Protein AF-A0A3D5GPY0-F1 (afdb_monomer_lite)

Structure (mmCIF, N/CA/C/O backbone):
data_AF-A0A3D5GPY0-F1
#
_entry.id   AF-A0A3D5GPY0-F1
#
loop_
_atom_site.group_PDB
_atom_site.id
_atom_site.type_symbol
_atom_site.label_atom_id
_atom_site.label_alt_id
_atom_site.label_comp_id
_atom_site.label_asym_id
_atom_site.label_entity_id
_atom_site.label_seq_id
_atom_site.pdbx_PDB_ins_code
_atom_site.Cartn_x
_atom_site.Cartn_y
_atom_site.Cartn_z
_atom_site.occupancy
_atom_site.B_iso_or_equiv
_atom_site.auth_seq_id
_atom_site.auth_comp_id
_atom_site.auth_asym_id
_atom_site.auth_atom_id
_atom_site.pdbx_PDB_model_num
ATOM 1 N N . ASP A 1 1 ? 14.700 3.339 -5.481 1.00 67.62 1 ASP A N 1
ATOM 2 C CA . ASP A 1 1 ? 15.291 3.934 -6.714 1.00 67.62 1 ASP A CA 1
ATOM 3 C C . ASP A 1 1 ? 14.144 4.403 -7.619 1.00 67.62 1 ASP A C 1
ATOM 5 O O . ASP A 1 1 ? 12.996 4.257 -7.224 1.00 67.62 1 ASP A O 1
ATOM 9 N N . GLY A 1 2 ? 14.387 4.989 -8.797 1.00 82.06 2 GLY A N 1
ATOM 10 C CA . GLY A 1 2 ? 13.288 5.471 -9.659 1.00 82.06 2 GLY A CA 1
ATOM 11 C C . GLY A 1 2 ? 12.271 4.390 -10.072 1.00 82.06 2 GLY A C 1
ATOM 12 O O . GLY A 1 2 ? 11.167 4.721 -10.489 1.00 82.06 2 GLY A O 1
ATOM 13 N N . VAL A 1 3 ? 12.621 3.106 -9.928 1.00 88.56 3 VAL A N 1
ATOM 14 C CA . VAL A 1 3 ? 11.723 1.979 -10.202 1.00 88.56 3 VAL A CA 1
ATOM 15 C C . VAL A 1 3 ? 10.700 1.813 -9.082 1.00 88.56 3 VAL A C 1
ATOM 17 O O . VAL A 1 3 ? 9.536 1.588 -9.379 1.00 88.56 3 VAL A O 1
ATOM 20 N N . GLU A 1 4 ? 11.095 1.956 -7.816 1.00 89.94 4 GLU A N 1
ATOM 21 C CA . GLU A 1 4 ? 10.166 1.861 -6.674 1.00 89.94 4 GLU A CA 1
ATOM 22 C C . GLU A 1 4 ? 9.096 2.942 -6.732 1.00 89.94 4 GLU A C 1
ATOM 24 O O . GLU A 1 4 ? 7.913 2.631 -6.650 1.00 89.94 4 GLU A O 1
ATOM 29 N N . ALA A 1 5 ? 9.496 4.187 -6.994 1.00 91.06 5 ALA A N 1
ATOM 30 C CA . ALA A 1 5 ? 8.551 5.284 -7.177 1.00 91.06 5 ALA A CA 1
ATOM 31 C C . ALA A 1 5 ? 7.572 5.007 -8.332 1.00 91.06 5 ALA A C 1
ATOM 33 O O . ALA A 1 5 ? 6.377 5.269 -8.213 1.00 91.06 5 ALA A O 1
ATOM 34 N N . HIS A 1 6 ? 8.055 4.423 -9.434 1.00 94.44 6 HIS A N 1
ATOM 35 C CA . HIS A 1 6 ? 7.192 4.064 -10.556 1.00 94.44 6 HIS A CA 1
ATOM 36 C C . HIS A 1 6 ? 6.256 2.888 -10.233 1.00 94.44 6 HIS A C 1
ATOM 38 O O . HIS A 1 6 ? 5.087 2.908 -10.610 1.00 94.44 6 HIS A O 1
ATOM 44 N N . LEU A 1 7 ? 6.732 1.880 -9.498 1.00 94.00 7 LEU A N 1
ATOM 45 C CA . LEU A 1 7 ? 5.892 0.782 -9.015 1.00 94.00 7 LEU A CA 1
ATOM 46 C C . LEU A 1 7 ? 4.805 1.295 -8.069 1.00 94.00 7 LEU A C 1
ATOM 48 O O . LEU A 1 7 ? 3.651 0.907 -8.222 1.00 94.00 7 LEU A O 1
ATOM 52 N N . GLN A 1 8 ? 5.136 2.206 -7.150 1.00 95.62 8 GLN A N 1
ATOM 53 C CA . GLN A 1 8 ? 4.144 2.856 -6.295 1.00 95.62 8 GLN A CA 1
ATOM 54 C C . GLN A 1 8 ? 3.086 3.593 -7.121 1.00 95.62 8 GLN A C 1
ATOM 56 O O . GLN A 1 8 ? 1.906 3.512 -6.804 1.00 95.62 8 GLN A O 1
ATOM 61 N N . GLU A 1 9 ? 3.475 4.304 -8.183 1.00 96.81 9 GLU A N 1
ATOM 62 C CA . GLU A 1 9 ? 2.529 4.984 -9.076 1.00 96.81 9 GLU A CA 1
ATOM 63 C C . GLU A 1 9 ? 1.590 4.008 -9.786 1.00 96.81 9 GLU A C 1
ATOM 65 O O . GLU A 1 9 ? 0.381 4.242 -9.808 1.00 96.81 9 GLU A O 1
ATOM 70 N N . LEU A 1 10 ? 2.125 2.911 -10.330 1.00 97.06 10 LEU A N 1
ATOM 71 C CA . LEU A 1 10 ? 1.334 1.890 -11.020 1.00 97.06 10 LEU A CA 1
ATOM 72 C C . LEU A 1 10 ? 0.363 1.184 -10.066 1.00 97.06 10 LEU A C 1
ATOM 74 O O . LEU A 1 10 ? -0.818 1.054 -10.378 1.00 97.06 10 LEU A O 1
ATOM 7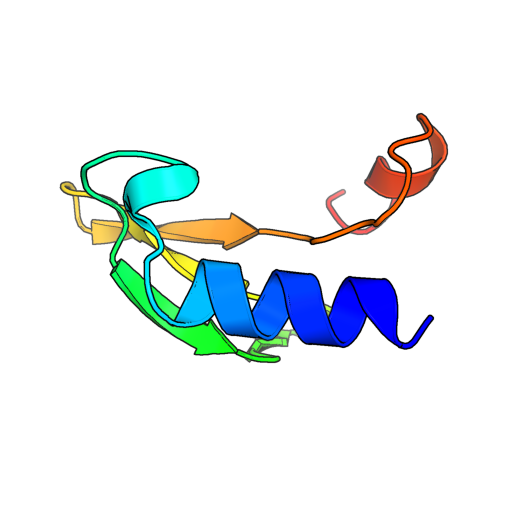8 N N . LEU A 1 11 ? 0.838 0.781 -8.887 1.00 97.00 11 LEU A N 1
ATOM 79 C CA . LEU A 1 11 ? 0.024 0.098 -7.879 1.00 97.00 11 LEU A CA 1
ATOM 80 C C . LEU A 1 11 ? -0.995 1.031 -7.214 1.00 97.00 11 LEU A C 1
ATOM 82 O O . LEU A 1 11 ? -2.080 0.601 -6.840 1.00 97.00 11 LEU A O 1
ATOM 86 N N . ALA A 1 12 ? -0.683 2.322 -7.088 1.00 97.75 12 ALA A N 1
ATOM 87 C CA . ALA A 1 12 ? -1.646 3.322 -6.642 1.00 97.75 12 ALA A CA 1
ATOM 88 C C . ALA A 1 12 ? -2.751 3.560 -7.682 1.00 97.75 12 ALA A C 1
ATOM 90 O O . ALA A 1 12 ? -3.897 3.808 -7.308 1.00 97.75 12 ALA A O 1
ATOM 91 N N . ALA A 1 13 ? -2.411 3.520 -8.974 1.00 98.06 13 ALA A N 1
ATOM 92 C CA . ALA A 1 13 ? -3.378 3.701 -10.052 1.00 98.06 13 ALA A CA 1
ATOM 93 C C . ALA A 1 13 ? -4.372 2.535 -10.139 1.00 98.06 13 ALA A C 1
ATOM 95 O O . ALA A 1 13 ? -5.536 2.765 -10.469 1.00 98.06 13 ALA A O 1
ATOM 96 N N . ASP A 1 14 ? -3.928 1.319 -9.817 1.00 97.50 14 ASP A N 1
ATOM 97 C CA . ASP A 1 14 ? -4.785 0.137 -9.761 1.00 97.50 14 ASP A CA 1
ATOM 98 C C . ASP A 1 14 ? -4.368 -0.825 -8.626 1.00 97.50 14 ASP A C 1
ATOM 100 O O . ASP A 1 14 ? -3.556 -1.735 -8.825 1.00 97.50 14 ASP A O 1
ATOM 104 N N . PRO A 1 15 ? -4.924 -0.650 -7.413 1.00 97.44 15 PRO A N 1
ATOM 105 C CA . PRO A 1 15 ? -4.631 -1.528 -6.281 1.00 97.44 15 PRO A CA 1
ATOM 106 C C . PRO A 1 15 ? -5.110 -2.976 -6.460 1.00 97.44 15 PRO A C 1
ATOM 108 O O . PRO A 1 15 ? -4.673 -3.843 -5.700 1.00 97.44 15 PRO A O 1
ATOM 111 N N . ALA A 1 16 ? -5.952 -3.267 -7.463 1.00 95.06 16 ALA A N 1
ATOM 112 C CA . ALA A 1 16 ? -6.441 -4.620 -7.727 1.00 95.06 16 ALA A CA 1
ATOM 113 C C . ALA A 1 16 ? -5.321 -5.584 -8.156 1.00 95.06 16 ALA A C 1
ATOM 115 O O . ALA A 1 16 ? -5.443 -6.792 -7.978 1.00 95.06 16 ALA A O 1
ATOM 116 N N . PHE A 1 17 ? -4.181 -5.067 -8.636 1.00 95.81 17 PHE A N 1
ATOM 117 C CA . PHE A 1 17 ? -2.978 -5.878 -8.868 1.00 95.81 17 PHE A CA 1
ATOM 118 C C . PHE A 1 17 ? -2.381 -6.481 -7.585 1.00 95.81 17 PHE A C 1
ATOM 120 O O . PHE A 1 17 ? -1.560 -7.394 -7.674 1.00 95.81 17 PHE A O 1
ATOM 127 N N . ILE A 1 18 ? -2.761 -5.972 -6.407 1.00 95.62 18 ILE A N 1
ATOM 128 C CA . ILE A 1 18 ? -2.336 -6.486 -5.099 1.00 95.62 18 ILE A CA 1
ATOM 129 C C . ILE A 1 18 ? -3.410 -7.421 -4.534 1.00 95.62 18 ILE A C 1
ATOM 131 O O . ILE A 1 18 ? -3.095 -8.548 -4.153 1.00 95.62 18 ILE A O 1
ATOM 135 N N . ALA A 1 19 ? -4.662 -6.958 -4.483 1.00 96.12 19 ALA A N 1
ATOM 136 C CA . ALA A 1 19 ? -5.838 -7.751 -4.125 1.00 96.12 19 ALA A CA 1
ATOM 137 C C . ALA A 1 19 ? -7.123 -7.072 -4.634 1.00 96.12 19 ALA A C 1
ATOM 139 O O . ALA A 1 19 ? -7.221 -5.845 -4.618 1.00 96.12 19 ALA A O 1
ATOM 140 N N . ASP A 1 20 ? -8.104 -7.875 -5.059 1.00 95.06 20 ASP A N 1
ATOM 141 C CA . ASP A 1 20 ? -9.278 -7.450 -5.845 1.00 95.06 20 ASP A CA 1
ATOM 142 C C . ASP A 1 20 ? -10.133 -6.334 -5.215 1.00 95.06 20 ASP A C 1
ATOM 144 O O . ASP A 1 20 ? -10.765 -5.550 -5.924 1.00 95.06 20 ASP A O 1
ATOM 148 N N . ASP A 1 21 ? -10.201 -6.262 -3.889 1.00 96.25 21 ASP A N 1
ATOM 149 C CA . ASP A 1 21 ? -11.079 -5.361 -3.141 1.00 96.25 21 ASP A CA 1
ATOM 150 C C . ASP A 1 21 ? -10.352 -4.160 -2.523 1.00 96.25 21 ASP A C 1
ATOM 152 O O . ASP A 1 21 ? -10.984 -3.323 -1.867 1.00 96.25 21 ASP A O 1
ATOM 156 N N . LEU A 1 22 ? -9.046 -4.025 -2.772 1.00 98.06 22 LEU A N 1
ATOM 157 C CA . LEU A 1 22 ? -8.279 -2.898 -2.269 1.00 98.06 22 LEU A CA 1
ATOM 158 C C . LEU A 1 22 ? -8.653 -1.596 -2.973 1.00 98.06 22 LEU A C 1
ATOM 160 O O . LEU A 1 22 ? -8.745 -1.487 -4.195 1.00 98.06 22 LEU A O 1
ATOM 164 N N . ARG A 1 23 ? -8.800 -0.551 -2.165 1.00 98.06 23 ARG A N 1
ATOM 165 C CA . ARG A 1 23 ? -9.024 0.821 -2.616 1.00 98.06 23 ARG A CA 1
ATOM 166 C C . ARG A 1 23 ? -7.967 1.723 -2.019 1.00 98.06 23 ARG A C 1
ATOM 168 O O . ARG A 1 23 ? -7.817 1.776 -0.798 1.00 98.06 23 ARG A O 1
ATOM 175 N N . LEU A 1 24 ? -7.272 2.468 -2.873 1.00 98.38 24 LEU A N 1
ATOM 176 C CA . LEU A 1 24 ? -6.282 3.439 -2.431 1.00 98.38 24 LEU A CA 1
ATOM 177 C C . LEU A 1 24 ? -6.960 4.533 -1.599 1.00 98.38 24 LEU A C 1
ATOM 179 O O . LEU A 1 24 ? -7.898 5.188 -2.050 1.00 98.38 24 LEU A O 1
ATOM 183 N N . VAL A 1 25 ? -6.440 4.765 -0.397 1.00 98.00 25 VAL A N 1
ATOM 184 C CA . VAL A 1 25 ? -6.771 5.940 0.414 1.00 98.00 25 VAL A CA 1
ATOM 185 C C . VAL A 1 25 ? -5.832 7.078 0.051 1.00 98.00 25 VAL A C 1
ATOM 187 O O . VAL A 1 25 ? -6.277 8.185 -0.249 1.00 98.00 25 VAL A O 1
ATOM 190 N N . ARG A 1 26 ? -4.522 6.823 0.127 1.00 97.81 26 ARG A N 1
ATOM 191 C CA . ARG A 1 26 ? -3.488 7.840 -0.060 1.00 97.81 26 ARG A CA 1
ATOM 192 C C . ARG A 1 26 ? -2.117 7.194 -0.245 1.00 97.81 26 ARG A C 1
ATOM 194 O O . ARG A 1 26 ? -1.798 6.221 0.430 1.00 97.81 26 ARG A O 1
ATOM 201 N N . ARG A 1 27 ? -1.308 7.798 -1.115 1.00 97.88 27 ARG A N 1
ATOM 202 C CA . ARG A 1 27 ? 0.135 7.547 -1.220 1.00 97.88 27 ARG A CA 1
ATOM 203 C C . ARG A 1 27 ? 0.897 8.346 -0.167 1.00 97.88 27 ARG A C 1
ATOM 205 O O . ARG A 1 27 ? 0.468 9.460 0.150 1.00 97.88 27 ARG A O 1
ATOM 212 N N . GLU A 1 28 ? 2.024 7.826 0.304 1.00 96.56 28 GLU A N 1
ATOM 213 C CA . GLU A 1 28 ? 2.895 8.480 1.286 1.00 96.56 28 GLU A CA 1
ATOM 214 C C . GLU A 1 28 ? 2.082 8.942 2.505 1.00 96.56 28 GLU A C 1
ATOM 216 O O . GLU A 1 28 ? 2.028 10.129 2.858 1.00 96.56 28 GLU A O 1
ATOM 221 N N . PHE A 1 29 ? 1.312 8.016 3.082 1.00 97.06 29 PHE A N 1
ATOM 222 C CA . PHE A 1 29 ? 0.427 8.339 4.193 1.00 97.06 29 PHE A CA 1
ATOM 223 C C . PHE A 1 29 ? 1.263 8.515 5.469 1.00 97.06 29 PHE A C 1
ATOM 225 O O . PHE A 1 29 ? 1.933 7.570 5.881 1.00 97.06 29 PHE A O 1
ATOM 232 N N . PRO A 1 30 ? 1.232 9.691 6.125 1.00 96.75 30 PRO A N 1
ATOM 233 C CA . PRO A 1 30 ? 2.090 9.959 7.273 1.00 96.75 30 PRO A CA 1
ATOM 234 C C . PRO A 1 30 ? 1.683 9.123 8.493 1.00 96.75 30 PRO A C 1
ATOM 236 O O . PRO A 1 30 ? 0.513 9.108 8.880 1.00 96.75 30 PRO A O 1
ATOM 239 N N . THR A 1 31 ? 2.661 8.493 9.147 1.00 93.75 31 THR A N 1
ATOM 240 C CA . THR A 1 31 ? 2.493 7.824 10.448 1.00 93.75 31 THR A CA 1
ATOM 241 C C . THR A 1 31 ? 3.481 8.375 11.479 1.00 93.75 31 THR A C 1
ATOM 243 O O . THR A 1 31 ? 4.315 9.228 11.171 1.00 93.75 31 THR A O 1
ATOM 246 N N . ALA A 1 32 ? 3.399 7.891 12.721 1.00 93.56 32 ALA A N 1
ATOM 247 C CA . ALA A 1 32 ? 4.300 8.298 13.796 1.00 93.56 32 ALA A CA 1
ATOM 248 C C . ALA A 1 32 ? 5.766 7.865 13.584 1.00 93.56 32 ALA A C 1
ATOM 250 O O . ALA A 1 32 ? 6.656 8.479 14.166 1.00 93.56 32 ALA A O 1
ATOM 251 N N . ILE A 1 33 ? 6.019 6.837 12.765 1.00 90.56 33 ILE A N 1
ATOM 252 C CA . ILE A 1 33 ? 7.361 6.267 12.532 1.00 90.56 33 ILE A CA 1
ATOM 253 C C . ILE A 1 33 ? 7.891 6.513 11.111 1.00 90.56 33 ILE A C 1
ATOM 255 O O . ILE A 1 33 ? 8.965 6.040 10.757 1.00 90.5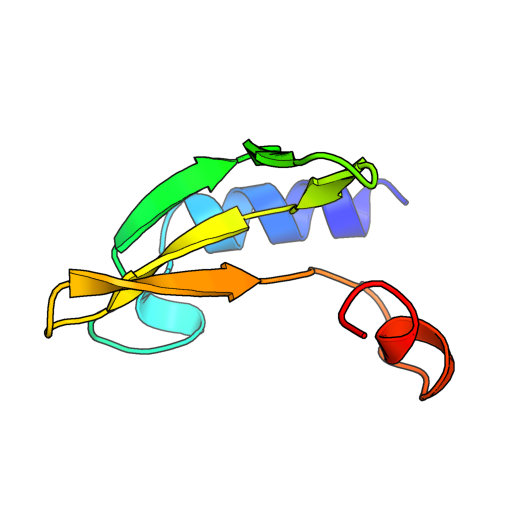6 33 ILE A O 1
ATOM 259 N N . GLY A 1 34 ? 7.157 7.279 10.304 1.00 92.88 34 GLY A N 1
ATOM 260 C CA . GLY A 1 34 ? 7.464 7.521 8.895 1.00 92.88 34 GLY A CA 1
ATOM 261 C C . GLY A 1 34 ? 6.235 7.328 8.008 1.00 92.88 34 GLY A C 1
ATOM 262 O O . GLY A 1 34 ? 5.212 6.821 8.472 1.00 92.88 34 GLY A O 1
ATOM 263 N N . PRO A 1 35 ? 6.261 7.795 6.756 1.00 94.88 35 PRO A N 1
ATOM 264 C CA . PRO A 1 35 ? 5.180 7.507 5.827 1.00 94.88 35 PRO A CA 1
ATOM 265 C C . PRO A 1 35 ? 5.146 6.014 5.478 1.00 94.88 35 PRO A C 1
ATOM 267 O O . PRO A 1 35 ? 6.188 5.369 5.437 1.00 94.88 35 PRO A O 1
ATOM 270 N N . VAL A 1 36 ? 3.947 5.494 5.218 1.00 96.31 36 VAL A N 1
ATOM 271 C CA . VAL A 1 36 ? 3.772 4.241 4.467 1.00 96.31 36 VAL A CA 1
ATOM 272 C C . VAL A 1 36 ? 3.567 4.583 2.996 1.00 96.31 36 VAL A C 1
ATOM 274 O O . VAL A 1 36 ? 2.864 5.558 2.694 1.00 96.31 36 VAL A O 1
ATOM 277 N N . ASP A 1 37 ? 4.133 3.782 2.094 1.00 96.31 37 ASP A N 1
ATOM 278 C CA . ASP A 1 37 ? 4.078 4.048 0.653 1.00 96.31 37 ASP A CA 1
ATOM 279 C C . ASP A 1 37 ? 2.634 4.168 0.152 1.00 96.31 37 ASP A C 1
ATOM 281 O O . ASP A 1 37 ? 2.261 5.157 -0.484 1.00 96.31 37 ASP A O 1
ATOM 285 N N . LEU A 1 38 ? 1.792 3.181 0.474 1.00 97.81 38 LEU A N 1
ATOM 286 C CA . LEU A 1 38 ? 0.372 3.171 0.136 1.00 97.81 38 LEU A CA 1
ATOM 287 C C . LEU A 1 38 ? -0.456 2.797 1.367 1.00 97.81 38 LEU A C 1
ATOM 289 O O . LEU A 1 38 ? -0.260 1.749 1.982 1.00 97.81 38 LEU A O 1
ATOM 293 N N . LEU A 1 39 ? -1.441 3.631 1.692 1.00 98.12 39 LEU A N 1
ATOM 294 C CA . LEU A 1 39 ? -2.536 3.240 2.570 1.00 98.12 39 LEU A CA 1
ATOM 295 C C . LEU A 1 39 ? -3.754 2.892 1.717 1.00 98.12 39 LEU A C 1
ATOM 297 O O . LEU A 1 39 ? -4.229 3.730 0.945 1.00 98.12 39 LEU A O 1
ATOM 301 N N . CYS A 1 40 ? -4.290 1.693 1.917 1.00 98.50 40 CYS A N 1
ATOM 302 C CA . CYS A 1 40 ? -5.493 1.187 1.269 1.00 98.50 40 CYS A CA 1
ATOM 303 C C . CYS A 1 40 ? -6.577 0.803 2.291 1.00 98.50 40 CYS A C 1
ATOM 305 O O . CYS A 1 40 ? -6.350 0.769 3.505 1.00 98.50 40 CYS A O 1
ATOM 307 N N . ARG A 1 41 ? -7.780 0.534 1.781 1.00 98.44 41 ARG A N 1
ATOM 308 C CA . ARG A 1 41 ? -8.885 -0.122 2.492 1.00 98.44 41 ARG A CA 1
ATOM 309 C C . ARG A 1 41 ? -9.290 -1.372 1.726 1.00 98.44 41 ARG A C 1
ATOM 311 O O . ARG A 1 41 ? -9.387 -1.284 0.506 1.00 98.44 41 ARG A O 1
ATOM 318 N N . ASP A 1 42 ? -9.520 -2.476 2.421 1.00 97.94 42 ASP A N 1
ATOM 319 C CA . ASP A 1 42 ? -10.107 -3.685 1.828 1.00 97.94 42 ASP A CA 1
ATOM 320 C C . ASP A 1 42 ? -11.642 -3.587 1.717 1.00 97.94 42 ASP A C 1
ATOM 322 O O . ASP A 1 42 ? -12.243 -2.544 2.020 1.00 97.94 42 ASP A O 1
ATOM 326 N N . GLY A 1 43 ? -12.284 -4.667 1.265 1.00 96.94 43 GLY A N 1
ATOM 327 C CA . GLY A 1 43 ? -13.731 -4.763 1.086 1.00 96.94 43 GLY A CA 1
ATOM 328 C C . GLY A 1 43 ? -14.534 -4.622 2.381 1.00 96.94 43 GLY A C 1
ATOM 329 O O . GLY A 1 43 ? -15.674 -4.151 2.335 1.00 96.94 43 GLY A O 1
ATOM 330 N N . ASP A 1 44 ? -13.924 -4.934 3.525 1.00 97.75 44 ASP A N 1
ATOM 331 C CA . ASP A 1 44 ? -14.508 -4.777 4.861 1.00 97.75 44 ASP A CA 1
ATOM 332 C C . ASP A 1 44 ? -14.206 -3.394 5.477 1.00 97.75 44 ASP A C 1
ATOM 334 O O . ASP A 1 44 ? -14.685 -3.052 6.563 1.00 97.75 44 ASP A O 1
ATOM 338 N N . GLY A 1 45 ? -13.438 -2.550 4.779 1.00 97.31 45 GLY A N 1
ATOM 339 C CA . GLY A 1 45 ? -13.047 -1.218 5.234 1.00 97.31 45 GLY A CA 1
ATOM 340 C C . GLY A 1 45 ? -11.903 -1.220 6.252 1.00 97.31 45 GLY A C 1
ATOM 341 O O . GLY A 1 45 ? -11.618 -0.180 6.865 1.00 97.31 45 GLY A O 1
ATOM 342 N N . VAL A 1 46 ? -11.215 -2.344 6.439 1.00 98.12 46 VAL A N 1
ATOM 343 C CA . VAL A 1 46 ? -10.027 -2.440 7.288 1.00 98.12 46 VAL A CA 1
ATOM 344 C C . VAL A 1 46 ? -8.870 -1.710 6.610 1.00 98.12 46 VAL A C 1
ATOM 346 O O . VAL A 1 46 ? -8.736 -1.692 5.389 1.00 98.12 46 VAL A O 1
ATOM 349 N N . ALA A 1 47 ? -8.062 -1.010 7.406 1.00 97.69 47 ALA A N 1
ATOM 350 C CA . ALA A 1 47 ? -6.882 -0.322 6.896 1.00 97.69 47 ALA A CA 1
ATOM 351 C C . ALA A 1 47 ? -5.795 -1.339 6.534 1.00 97.69 47 ALA A C 1
ATOM 353 O O . ALA A 1 47 ? -5.423 -2.157 7.373 1.00 97.69 47 ALA A O 1
ATOM 354 N N . VAL A 1 48 ? -5.247 -1.226 5.325 1.00 97.62 48 VAL A N 1
ATOM 355 C CA . VAL A 1 48 ? -4.138 -2.053 4.838 1.00 97.62 48 VAL A CA 1
ATOM 356 C C . VAL A 1 48 ? -2.982 -1.130 4.467 1.00 97.62 48 VAL A C 1
ATOM 358 O O . VAL A 1 48 ? -3.104 -0.318 3.550 1.00 97.62 48 VAL A O 1
ATOM 361 N N . ALA A 1 49 ? -1.877 -1.218 5.206 1.00 96.69 49 ALA A N 1
ATOM 362 C CA . ALA A 1 49 ? -0.635 -0.523 4.882 1.00 96.69 49 ALA A CA 1
ATOM 363 C C . ALA A 1 49 ? 0.213 -1.403 3.960 1.00 96.69 49 ALA A C 1
ATOM 365 O O . ALA A 1 49 ? 0.352 -2.600 4.208 1.00 96.69 49 ALA A O 1
ATOM 366 N N . ILE A 1 50 ? 0.755 -0.818 2.896 1.00 95.44 50 ILE A N 1
ATOM 367 C CA . ILE A 1 50 ? 1.493 -1.540 1.862 1.00 95.44 50 ILE A CA 1
ATOM 368 C C . ILE A 1 50 ? 2.796 -0.798 1.608 1.00 95.44 50 ILE A C 1
ATOM 370 O O . ILE A 1 50 ? 2.780 0.400 1.329 1.00 95.44 50 ILE A O 1
ATOM 374 N N . GLU A 1 51 ? 3.896 -1.540 1.674 1.00 93.75 51 GLU A N 1
ATOM 375 C CA . GLU A 1 51 ? 5.247 -1.065 1.393 1.00 93.75 51 GLU A CA 1
ATOM 376 C C . GLU A 1 51 ? 5.727 -1.653 0.062 1.00 93.75 51 GLU A C 1
ATOM 378 O O . GLU A 1 51 ? 5.587 -2.855 -0.185 1.00 93.75 51 GLU A O 1
ATOM 383 N N . VAL A 1 52 ? 6.291 -0.822 -0.813 1.00 92.06 52 VAL A N 1
ATOM 384 C CA . VAL A 1 52 ? 6.687 -1.201 -2.170 1.00 92.06 52 VAL A CA 1
ATOM 385 C C . VAL A 1 52 ? 8.204 -1.182 -2.283 1.00 92.06 52 VAL A C 1
ATOM 387 O O . VAL A 1 52 ? 8.846 -0.136 -2.306 1.00 92.06 52 VAL A O 1
ATOM 390 N N . LYS A 1 53 ? 8.796 -2.365 -2.442 1.00 88.56 53 LYS A N 1
ATOM 391 C CA . LYS A 1 53 ? 10.235 -2.521 -2.685 1.00 88.56 53 LYS A CA 1
ATOM 392 C C . LYS A 1 53 ? 10.474 -3.138 -4.055 1.00 88.56 53 LYS A C 1
ATOM 394 O O . LYS A 1 53 ? 9.794 -4.081 -4.451 1.00 88.56 53 LYS A O 1
ATOM 399 N N . ARG A 1 54 ? 11.494 -2.665 -4.777 1.00 85.19 54 ARG A N 1
ATOM 400 C CA . ARG A 1 54 ? 11.877 -3.243 -6.083 1.00 85.19 54 ARG A CA 1
ATOM 401 C C . ARG A 1 54 ? 12.442 -4.653 -5.919 1.00 85.19 54 ARG A C 1
ATOM 403 O O . ARG A 1 54 ? 12.337 -5.482 -6.820 1.00 85.19 54 ARG A O 1
ATOM 410 N N . ARG A 1 55 ? 13.096 -4.909 -4.788 1.00 83.75 55 ARG A N 1
ATOM 411 C CA . ARG A 1 55 ? 13.594 -6.226 -4.391 1.00 83.75 55 ARG A CA 1
ATOM 412 C C . ARG A 1 55 ? 13.184 -6.472 -2.949 1.00 83.75 55 ARG A C 1
ATOM 414 O O . ARG A 1 55 ? 13.536 -5.684 -2.080 1.00 83.75 55 ARG A O 1
ATOM 421 N N . GLY A 1 56 ? 12.441 -7.549 -2.724 1.00 68.94 56 GLY A N 1
ATOM 422 C CA . GLY A 1 56 ? 12.114 -8.009 -1.381 1.00 68.94 56 GLY A CA 1
ATOM 423 C C . GLY A 1 56 ? 13.267 -8.834 -0.822 1.00 68.94 56 GLY A C 1
ATOM 424 O O . GLY A 1 56 ? 13.538 -9.925 -1.319 1.00 68.94 56 GLY A O 1
ATOM 425 N N . GLU A 1 57 ? 13.934 -8.314 0.200 1.00 68.38 57 GLU A N 1
ATOM 426 C CA . GLU A 1 57 ? 14.821 -9.070 1.088 1.00 68.38 57 GLU A CA 1
ATOM 427 C C . GLU A 1 57 ? 14.178 -9.086 2.485 1.00 68.38 57 GLU A C 1
ATOM 429 O O . GLU A 1 57 ? 13.322 -8.248 2.775 1.00 68.38 57 GLU A O 1
ATOM 434 N N . ILE A 1 58 ? 14.541 -10.046 3.345 1.00 62.03 58 ILE A N 1
ATOM 435 C CA . ILE A 1 58 ? 13.911 -10.217 4.672 1.00 62.03 58 ILE A CA 1
ATOM 436 C C . ILE A 1 58 ? 14.048 -8.944 5.538 1.00 62.03 58 ILE A C 1
ATOM 438 O O . ILE A 1 58 ? 13.146 -8.640 6.315 1.00 62.03 58 ILE A O 1
ATOM 442 N N . ASP A 1 59 ? 15.095 -8.144 5.320 1.00 61.81 59 ASP A N 1
ATOM 443 C CA . ASP A 1 59 ? 15.326 -6.857 5.997 1.00 61.81 59 ASP A CA 1
ATO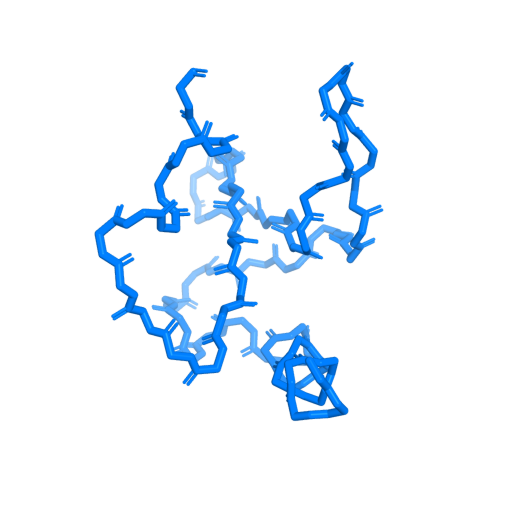M 444 C C . ASP A 1 59 ? 14.274 -5.775 5.671 1.00 61.81 59 ASP A C 1
ATOM 446 O O . ASP A 1 59 ? 14.166 -4.777 6.378 1.00 61.81 59 ASP A O 1
ATOM 450 N N . GLY A 1 60 ? 13.441 -5.955 4.639 1.00 56.06 60 GLY A N 1
ATOM 451 C CA . GLY A 1 60 ? 12.365 -5.014 4.296 1.00 56.06 60 GLY A CA 1
ATOM 452 C C . GLY A 1 60 ? 11.184 -4.997 5.278 1.00 56.06 60 GLY A C 1
ATOM 453 O O . GLY A 1 60 ? 10.269 -4.197 5.101 1.00 56.06 60 GLY A O 1
ATOM 454 N N . VAL A 1 61 ? 11.178 -5.879 6.283 1.00 58.38 61 VAL A N 1
ATOM 455 C CA . 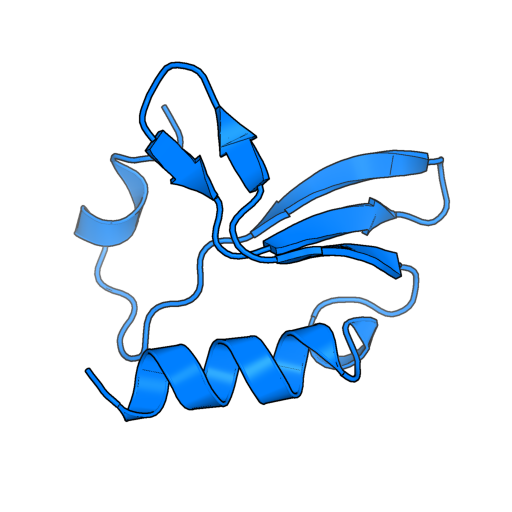VAL A 1 61 ? 10.064 -6.066 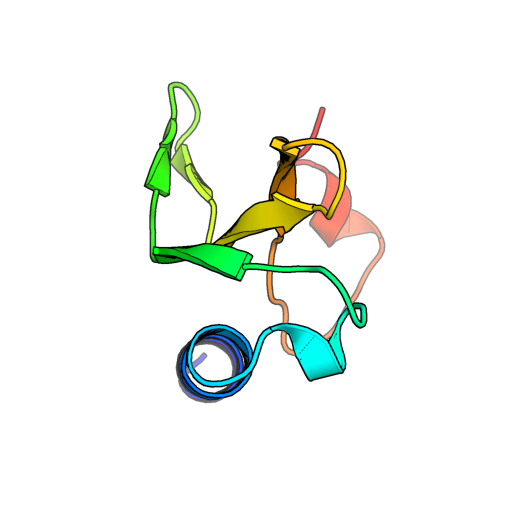7.230 1.00 58.38 61 VAL A CA 1
ATOM 456 C C . VAL A 1 61 ? 10.180 -5.169 8.473 1.00 58.38 61 VAL A C 1
ATOM 458 O O . VAL A 1 61 ? 9.173 -4.930 9.136 1.00 58.38 61 VAL A O 1
ATOM 461 N N . GLU A 1 62 ? 11.357 -4.604 8.776 1.00 58.41 62 GLU A N 1
ATOM 462 C CA . GLU A 1 62 ? 11.603 -3.848 10.024 1.00 58.41 62 GLU A CA 1
ATOM 463 C C . GLU A 1 62 ? 10.757 -2.569 10.185 1.00 58.41 62 GLU A C 1
ATOM 465 O O . GLU A 1 62 ? 10.672 -2.020 11.279 1.00 58.41 62 GLU A O 1
ATOM 470 N N . GLN A 1 63 ? 10.099 -2.091 9.123 1.00 55.34 63 GLN A N 1
ATOM 471 C CA . GLN A 1 63 ? 9.202 -0.930 9.196 1.00 55.34 63 GLN A CA 1
ATOM 472 C C . GLN A 1 63 ? 7.766 -1.268 9.634 1.00 55.34 63 GLN A C 1
ATOM 474 O O . GLN A 1 63 ? 6.978 -0.353 9.866 1.00 55.34 63 GLN A O 1
ATOM 479 N N . LEU A 1 64 ? 7.411 -2.552 9.750 1.00 55.81 64 LEU A N 1
ATOM 480 C CA . LEU A 1 64 ? 6.045 -3.004 10.048 1.00 55.81 64 LEU A CA 1
ATOM 481 C C . LEU A 1 64 ? 5.869 -3.593 11.463 1.00 55.81 64 LEU A C 1
ATOM 483 O O . LEU A 1 64 ? 4.801 -4.138 11.751 1.00 55.81 64 LEU A O 1
ATOM 487 N N . THR A 1 65 ? 6.879 -3.494 12.337 1.00 51.72 65 THR A N 1
ATOM 488 C CA .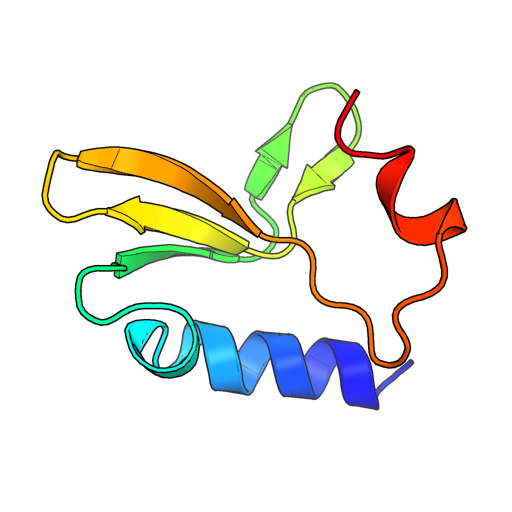 THR A 1 65 ? 6.849 -4.001 13.728 1.00 51.72 65 THR A CA 1
ATOM 489 C C . THR A 1 65 ? 6.931 -2.905 14.774 1.00 51.72 65 THR A C 1
ATOM 491 O O . THR A 1 65 ? 7.809 -2.028 14.621 1.00 51.72 65 THR A O 1
#

Secondary structure (DSSP, 8-state):
-HHHHHHHHHHHH-GGGT-TT-EEEEEEEEETTEEEEEEEE-TT--EEEE---SS--GGGGTT--

Sequence (65 aa):
DGVEAHLQELLAADPAFIADDLRLVRREFPTAIGPVDLLCRDGDGVAVAIEVKRRGEIDGVEQLT

pLDDT: mean 89.3, std 13.67, range [51.72, 98.5]

Foldseek 3Di:
DVVQVVVLVVCQVPVVVVPNFKHWPDAQCQDPQGGQGTWIAGPVRDIDGDHTDPDDDVVVCVVPD

Radius of gyration: 11.7 Å; chains: 1; bounding box: 30×20×25 Å